Protein AF-A0A4Q6A635-F1 (afdb_monomer_lite)

Radius of gyration: 13.31 Å; chains: 1; bounding box: 27×18×40 Å

Foldseek 3Di:
DVVPPLDQKDKDADQPCQVVVVVVVWDDDPPDPPMTMDGNNCSVVVVPPDD

Secondary structure (DSSP, 8-state):
-GGGTT-SEEEEE-SSTHHHHHTTT-EEPTT-TTEEEEE-TTHHHHTT---

pLDDT: mean 89.64, std 11.34, range [56.88, 98.06]

Structure (mmCIF, N/CA/C/O backbone):
data_AF-A0A4Q6A635-F1
#
_entry.id   AF-A0A4Q6A635-F1
#
loop_
_atom_site.group_PDB
_atom_site.id
_atom_site.type_symbol
_atom_site.label_atom_id
_atom_site.label_alt_id
_atom_site.label_comp_id
_atom_site.label_asym_id
_atom_site.label_entity_id
_atom_site.label_seq_id
_atom_site.pdbx_PDB_ins_code
_atom_site.Cartn_x
_atom_site.Cartn_y
_atom_site.Cartn_z
_atom_site.occupancy
_atom_site.B_iso_or_equiv
_atom_site.auth_seq_id
_atom_site.auth_comp_id
_atom_site.auth_asym_id
_atom_site.auth_atom_id
_atom_site.pdbx_PDB_model_num
ATOM 1 N N . HIS A 1 1 ? 3.264 3.178 12.751 1.00 78.00 1 HIS A N 1
ATOM 2 C CA . HIS A 1 1 ? 2.835 4.564 13.027 1.00 78.00 1 HIS A CA 1
ATOM 3 C C . HIS A 1 1 ? 1.434 4.540 13.640 1.00 78.00 1 HIS A C 1
ATOM 5 O O . HIS A 1 1 ? 0.557 3.914 13.044 1.00 78.00 1 HIS A O 1
ATOM 11 N N . PRO A 1 2 ? 1.213 5.150 14.816 1.00 88.88 2 PRO A N 1
ATOM 12 C CA . PRO A 1 2 ? -0.069 5.081 15.528 1.00 88.88 2 PRO A CA 1
ATOM 13 C C . PRO A 1 2 ? -1.276 5.605 14.735 1.00 88.88 2 PRO A C 1
ATOM 15 O O . PRO A 1 2 ? -2.352 5.033 14.823 1.00 88.88 2 PRO A O 1
ATOM 18 N N . SER A 1 3 ? -1.108 6.626 13.888 1.00 88.44 3 SER A 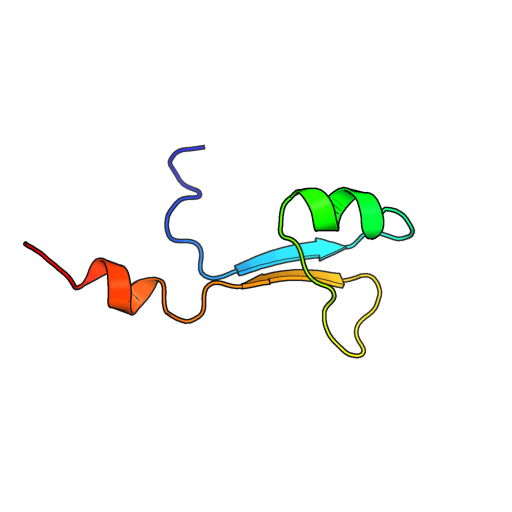N 1
ATOM 19 C CA . SER A 1 3 ? -2.234 7.163 13.099 1.00 88.44 3 SER A CA 1
ATOM 20 C C . SER A 1 3 ? -2.657 6.297 11.907 1.00 88.44 3 SER A C 1
ATOM 22 O O . SER A 1 3 ? -3.671 6.576 11.281 1.00 88.44 3 SER A O 1
ATOM 24 N N . LEU A 1 4 ? -1.882 5.266 11.559 1.00 88.19 4 LEU A N 1
ATOM 25 C CA . LEU A 1 4 ? -2.168 4.405 10.405 1.00 88.19 4 LEU A CA 1
ATOM 26 C C . LEU A 1 4 ? -2.990 3.162 10.782 1.00 88.19 4 LEU A C 1
ATOM 28 O O . LEU A 1 4 ? -3.142 2.245 9.973 1.00 88.19 4 LEU A O 1
ATOM 32 N N . GLN A 1 5 ? -3.508 3.116 12.010 1.00 89.44 5 GLN A N 1
ATOM 33 C CA . GLN A 1 5 ? -4.441 2.079 12.442 1.00 89.44 5 GLN A CA 1
ATOM 34 C C . GLN A 1 5 ? -5.845 2.367 11.891 1.00 89.44 5 GLN A C 1
ATOM 36 O O . GLN A 1 5 ? -6.207 3.514 11.650 1.00 89.44 5 GLN A O 1
ATOM 41 N N . GLY A 1 6 ? -6.638 1.320 11.649 1.00 88.50 6 GLY A N 1
ATOM 42 C CA . GLY A 1 6 ? -8.025 1.465 11.182 1.00 88.50 6 GLY A CA 1
ATOM 43 C C . GLY A 1 6 ? -8.201 1.899 9.718 1.00 88.50 6 GLY A C 1
ATOM 44 O O . GLY A 1 6 ? -9.329 2.096 9.269 1.00 88.50 6 GLY A O 1
ATOM 45 N N . LEU A 1 7 ? -7.120 2.021 8.938 1.00 93.19 7 LEU A N 1
ATOM 46 C CA . LEU A 1 7 ? -7.222 2.339 7.514 1.00 93.19 7 LEU A CA 1
ATOM 47 C C . LEU A 1 7 ? -7.922 1.213 6.741 1.00 93.19 7 LEU A C 1
ATOM 49 O O . LEU A 1 7 ? -7.514 0.049 6.783 1.00 93.19 7 LEU A O 1
ATOM 53 N N . ARG A 1 8 ? -8.954 1.582 5.975 1.00 95.00 8 ARG A N 1
ATOM 54 C CA . ARG A 1 8 ? -9.706 0.656 5.115 1.00 95.00 8 ARG A CA 1
ATOM 55 C C . ARG A 1 8 ? -8.887 0.155 3.928 1.00 95.00 8 ARG A C 1
ATOM 57 O O . ARG A 1 8 ? -9.104 -0.964 3.460 1.00 95.00 8 ARG A O 1
ATOM 64 N N . ARG A 1 9 ? -7.976 0.978 3.405 1.00 95.31 9 ARG A N 1
ATOM 65 C CA . ARG A 1 9 ? -7.160 0.632 2.241 1.00 95.31 9 ARG A CA 1
ATOM 66 C C . ARG A 1 9 ? -5.792 1.302 2.300 1.00 95.31 9 ARG A C 1
ATOM 68 O O . ARG A 1 9 ? -5.711 2.497 2.559 1.00 95.31 9 ARG A O 1
ATOM 75 N N . PHE A 1 10 ? -4.756 0.533 1.991 1.00 96.62 10 PHE A N 1
ATOM 76 C CA . PHE A 1 10 ? -3.462 1.048 1.544 1.00 96.62 10 PHE A CA 1
ATOM 77 C C . PHE A 1 10 ? -3.352 0.837 0.041 1.00 96.62 10 PHE A C 1
ATOM 79 O O . PHE A 1 10 ? -3.763 -0.216 -0.446 1.00 96.62 10 PHE A O 1
ATOM 86 N N . LEU A 1 11 ? -2.797 1.814 -0.672 1.00 96.69 11 LEU A N 1
ATOM 87 C CA . LEU A 1 11 ? -2.530 1.735 -2.104 1.00 96.69 11 LEU A CA 1
ATOM 88 C C . LEU A 1 11 ? -1.052 2.018 -2.354 1.00 96.69 11 LEU A C 1
ATOM 90 O O . LEU A 1 11 ? -0.485 2.919 -1.736 1.00 96.69 11 LEU A O 1
ATOM 94 N N . LEU A 1 12 ? -0.449 1.275 -3.272 1.00 97.12 12 LEU A N 1
ATOM 95 C CA . LEU A 1 12 ? 0.871 1.583 -3.808 1.00 97.12 12 LEU A CA 1
ATOM 96 C C . LEU A 1 12 ? 0.916 1.246 -5.294 1.00 97.12 12 LEU A C 1
ATOM 98 O O . LEU A 1 12 ? 0.141 0.413 -5.764 1.00 97.12 12 LEU A O 1
ATOM 102 N N . GLY A 1 13 ? 1.817 1.895 -6.022 1.00 97.38 13 GLY A N 1
ATOM 103 C CA . GLY A 1 13 ? 2.148 1.548 -7.399 1.00 97.38 13 GLY A CA 1
ATOM 104 C C . GLY A 1 13 ? 3.586 1.059 -7.462 1.00 97.38 13 GLY A C 1
ATOM 105 O O . GLY A 1 13 ? 4.477 1.717 -6.924 1.00 97.38 13 GLY A O 1
ATOM 106 N N . THR A 1 14 ? 3.825 -0.077 -8.112 1.00 96.38 14 THR A N 1
ATOM 107 C CA . THR A 1 14 ? 5.181 -0.594 -8.324 1.00 96.38 14 THR A CA 1
ATOM 108 C C . THR A 1 14 ? 5.361 -1.112 -9.743 1.00 96.38 14 THR A C 1
ATOM 110 O O . THR A 1 14 ? 4.522 -1.840 -10.255 1.00 96.38 14 THR A O 1
ATOM 113 N N . ARG A 1 15 ? 6.454 -0.737 -10.412 1.00 95.62 15 ARG A N 1
ATOM 114 C CA . ARG A 1 15 ? 6.679 -1.155 -11.802 1.00 95.62 15 ARG A CA 1
ATOM 115 C C . ARG A 1 15 ? 6.973 -2.656 -11.899 1.00 95.62 15 ARG A C 1
ATOM 117 O O . ARG A 1 15 ? 6.403 -3.329 -12.748 1.00 95.62 15 ARG A O 1
ATOM 124 N N . ASP A 1 16 ? 7.835 -3.166 -11.025 1.00 94.94 16 ASP A N 1
ATOM 125 C CA . ASP A 1 16 ? 8.406 -4.517 -11.090 1.00 94.94 16 ASP A CA 1
ATOM 126 C C . ASP A 1 16 ? 8.515 -5.215 -9.721 1.00 94.94 16 ASP A C 1
ATOM 128 O O . ASP A 1 16 ? 8.625 -6.438 -9.667 1.00 94.94 16 ASP A O 1
ATOM 132 N N . ALA A 1 17 ? 8.374 -4.500 -8.602 1.00 97.19 17 ALA A N 1
ATOM 133 C CA . ALA A 1 17 ? 8.520 -5.070 -7.260 1.00 97.19 17 ALA A CA 1
ATOM 134 C C . ALA A 1 17 ? 7.231 -5.719 -6.709 1.00 97.19 17 ALA A C 1
ATOM 136 O O . ALA A 1 17 ? 7.042 -5.801 -5.495 1.00 97.19 17 ALA A O 1
ATOM 137 N N . HIS A 1 18 ? 6.331 -6.205 -7.570 1.00 96.44 18 HIS A N 1
ATOM 138 C CA . HIS A 1 18 ? 5.063 -6.816 -7.145 1.00 96.44 18 HIS A CA 1
ATOM 139 C C . HIS A 1 18 ? 5.287 -7.995 -6.184 1.00 96.44 18 HIS A C 1
ATOM 141 O O . HIS A 1 18 ? 4.668 -8.055 -5.123 1.00 96.44 18 HIS A O 1
ATOM 147 N N . GLY A 1 19 ? 6.230 -8.884 -6.517 1.00 96.25 19 GLY A N 1
ATOM 148 C CA . GLY A 1 19 ? 6.587 -10.034 -5.680 1.00 96.25 19 GLY A CA 1
ATOM 149 C C . GLY A 1 19 ? 7.178 -9.651 -4.320 1.00 96.25 19 GLY A C 1
ATOM 150 O O . GLY A 1 19 ? 6.978 -10.367 -3.343 1.00 96.25 19 GLY A O 1
ATOM 151 N N . LEU A 1 20 ? 7.854 -8.500 -4.222 1.00 98.06 20 LEU A N 1
ATOM 152 C CA . LEU A 1 20 ? 8.329 -7.968 -2.943 1.00 98.06 20 LEU A CA 1
ATOM 153 C C . LEU A 1 20 ? 7.142 -7.540 -2.074 1.00 98.06 20 LEU A C 1
ATOM 155 O O . LEU A 1 20 ? 7.035 -7.953 -0.924 1.00 98.06 20 LEU A O 1
ATOM 159 N N . TYR A 1 21 ? 6.218 -6.749 -2.623 1.00 97.69 21 TYR A N 1
ATOM 160 C CA . TYR A 1 21 ? 5.090 -6.220 -1.850 1.00 97.69 21 TYR A CA 1
ATOM 161 C C . TYR A 1 21 ? 4.042 -7.279 -1.485 1.00 97.69 21 TYR A C 1
ATOM 163 O O . TYR A 1 21 ? 3.391 -7.150 -0.445 1.00 97.69 21 TYR A O 1
ATOM 171 N N . GLN A 1 22 ? 3.928 -8.359 -2.264 1.00 97.31 22 GLN A N 1
ATOM 172 C CA . GLN A 1 22 ? 3.113 -9.525 -1.900 1.00 97.31 22 GLN A CA 1
ATOM 173 C C . GLN A 1 22 ? 3.516 -10.127 -0.546 1.00 97.31 22 GLN A C 1
ATOM 175 O O . GLN A 1 22 ? 2.640 -10.524 0.223 1.00 97.31 22 GLN A O 1
ATOM 180 N N . GLN A 1 23 ? 4.809 -10.115 -0.202 1.00 98.06 23 GLN A N 1
ATOM 181 C CA . GLN A 1 23 ? 5.310 -10.620 1.087 1.00 98.06 23 GLN A CA 1
ATOM 182 C C . GLN A 1 23 ? 4.786 -9.809 2.283 1.00 98.06 23 GLN A C 1
ATOM 184 O O . GLN A 1 23 ? 4.709 -10.321 3.396 1.00 98.06 23 GLN A O 1
ATOM 189 N N . PHE A 1 24 ? 4.367 -8.562 2.050 1.00 97.00 24 PHE A N 1
ATOM 190 C CA . PHE A 1 24 ? 3.802 -7.665 3.062 1.00 97.00 24 PHE A CA 1
ATOM 191 C C . PHE A 1 24 ? 2.266 -7.609 3.020 1.00 97.00 24 PHE A C 1
ATOM 193 O O . PHE A 1 24 ? 1.655 -6.718 3.610 1.00 97.00 24 PHE A O 1
ATOM 200 N N . GLY A 1 25 ? 1.625 -8.547 2.315 1.00 96.44 25 GLY A N 1
ATOM 201 C CA . GLY A 1 25 ? 0.168 -8.671 2.252 1.00 96.44 25 GLY A CA 1
ATOM 202 C C . GLY A 1 25 ? -0.513 -7.788 1.206 1.00 96.44 25 GLY A C 1
ATOM 203 O O . GLY A 1 25 ? -1.744 -7.782 1.137 1.00 96.44 25 GLY A O 1
ATOM 204 N N . PHE A 1 26 ? 0.244 -7.065 0.373 1.00 97.44 26 PHE A N 1
ATOM 205 C CA . PHE A 1 26 ? -0.336 -6.364 -0.769 1.00 97.44 26 PHE A CA 1
ATOM 206 C C . PHE A 1 26 ? -0.783 -7.352 -1.846 1.00 97.44 26 PHE A C 1
ATOM 208 O O . PHE A 1 26 ? -0.111 -8.336 -2.138 1.00 97.44 26 PHE A O 1
ATOM 215 N N . GLN A 1 27 ? -1.906 -7.046 -2.482 1.00 97.00 27 GLN A N 1
ATOM 216 C CA . GLN A 1 27 ? -2.470 -7.815 -3.583 1.00 97.00 27 GLN A CA 1
ATOM 217 C C . GLN A 1 27 ? -2.637 -6.919 -4.816 1.00 97.00 27 GLN A C 1
ATOM 219 O O . GLN A 1 27 ? -2.987 -5.746 -4.650 1.00 97.00 27 GLN A O 1
ATOM 224 N N . PRO A 1 28 ? -2.411 -7.427 -6.042 1.00 95.56 28 PRO A N 1
ATOM 225 C CA . PRO A 1 28 ? -2.658 -6.666 -7.264 1.00 95.56 28 PRO A CA 1
ATOM 226 C C . PRO A 1 28 ? -4.100 -6.152 -7.347 1.00 95.56 28 PRO A 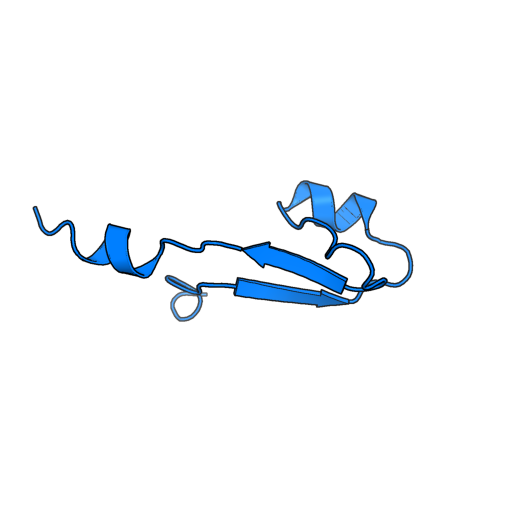C 1
ATOM 228 O O . PRO A 1 28 ? -5.040 -6.835 -6.928 1.00 95.56 28 PRO A O 1
ATOM 231 N N . LEU A 1 29 ? -4.293 -4.961 -7.917 1.00 94.31 29 LEU A N 1
ATOM 232 C CA . LEU A 1 29 ? -5.623 -4.531 -8.346 1.00 94.31 29 LEU A CA 1
ATOM 233 C C . LEU A 1 29 ? -5.938 -5.166 -9.709 1.00 94.31 29 LEU A C 1
ATOM 235 O O . LEU A 1 29 ? -5.165 -4.977 -10.652 1.00 94.31 29 LEU A O 1
ATOM 239 N N . PRO A 1 30 ? -7.070 -5.882 -9.853 1.00 88.00 30 PRO A N 1
ATOM 240 C CA . PRO A 1 30 ? -7.471 -6.442 -11.139 1.00 88.00 30 PRO A CA 1
ATOM 241 C C . PRO A 1 30 ? -7.554 -5.362 -12.222 1.00 88.00 30 PRO A C 1
ATOM 243 O O . PRO A 1 30 ? -8.144 -4.305 -12.000 1.00 88.00 30 PRO A O 1
ATOM 246 N N . ASN A 1 31 ? -6.982 -5.648 -13.395 1.00 82.62 31 ASN A N 1
ATOM 247 C CA . ASN A 1 31 ? -7.015 -4.796 -14.592 1.00 82.62 31 ASN A CA 1
ATOM 248 C C . ASN A 1 31 ? -6.409 -3.388 -14.420 1.00 82.62 31 ASN A C 1
ATOM 250 O O . ASN A 1 31 ? -6.686 -2.501 -15.224 1.00 82.62 31 ASN A O 1
ATOM 254 N N . LEU A 1 32 ? -5.588 -3.171 -13.387 1.00 85.88 32 LEU A N 1
ATOM 255 C CA . LEU A 1 32 ? -5.009 -1.867 -13.056 1.00 85.88 32 LEU A CA 1
ATOM 256 C C . LEU A 1 32 ? -3.535 -1.996 -12.645 1.00 85.88 32 LEU A C 1
ATOM 258 O O . LEU A 1 32 ? -3.143 -1.560 -11.565 1.00 85.88 32 LEU A O 1
ATOM 262 N N . ALA A 1 33 ? -2.687 -2.572 -13.500 1.00 86.81 33 ALA A N 1
ATOM 263 C CA . ALA A 1 33 ? -1.238 -2.441 -13.317 1.00 86.81 33 ALA A CA 1
ATOM 264 C C . ALA A 1 33 ? -0.849 -0.946 -13.378 1.00 86.81 33 ALA A C 1
ATOM 266 O O . ALA A 1 33 ? -1.400 -0.225 -14.214 1.00 86.81 33 ALA A O 1
ATOM 267 N N . PRO A 1 34 ? 0.063 -0.438 -12.523 1.00 93.56 34 PRO A N 1
ATOM 268 C CA . PRO A 1 34 ? 0.953 -1.139 -11.583 1.00 93.56 34 PRO A CA 1
ATOM 269 C C . PRO A 1 34 ? 0.446 -1.209 -10.124 1.00 93.56 34 PRO A C 1
ATOM 271 O O . PRO A 1 34 ? 1.237 -1.280 -9.179 1.00 93.56 34 PRO A O 1
ATOM 274 N N . TRP A 1 35 ? -0.860 -1.071 -9.901 1.00 97.88 35 TRP A N 1
ATOM 275 C CA . TRP A 1 35 ? -1.399 -0.831 -8.567 1.00 97.88 35 TRP A CA 1
ATOM 276 C C . TRP A 1 35 ? -1.550 -2.106 -7.738 1.00 97.88 35 TRP A C 1
ATOM 278 O O . TRP A 1 35 ? -2.005 -3.150 -8.210 1.00 97.88 35 TRP A O 1
ATOM 288 N N . MET A 1 36 ? -1.252 -1.977 -6.447 1.00 97.88 36 MET A N 1
ATOM 289 C CA . MET A 1 36 ? -1.490 -2.992 -5.427 1.00 97.88 36 MET A CA 1
ATOM 290 C C . MET A 1 36 ? -2.188 -2.383 -4.208 1.00 97.88 36 MET A C 1
ATOM 292 O O . MET A 1 36 ? -2.093 -1.179 -3.952 1.00 97.88 36 MET A O 1
ATOM 296 N N . GLN A 1 37 ? -2.874 -3.219 -3.430 1.00 97.69 37 GLN A N 1
ATOM 297 C CA . GLN A 1 37 ? -3.568 -2.803 -2.215 1.00 97.69 37 GLN A CA 1
ATOM 298 C C . GLN A 1 37 ? -3.451 -3.792 -1.066 1.00 97.69 37 GLN A C 1
ATOM 300 O O . GLN A 1 37 ? -3.408 -5.001 -1.267 1.00 97.69 37 GLN A O 1
ATOM 305 N N . ILE A 1 38 ? -3.566 -3.257 0.145 1.00 96.81 38 ILE A N 1
ATOM 306 C CA . ILE A 1 38 ? -4.133 -3.978 1.287 1.00 96.81 38 ILE A CA 1
ATOM 307 C C . ILE A 1 38 ? -5.548 -3.433 1.463 1.00 96.81 38 ILE A C 1
ATOM 309 O O . ILE A 1 38 ? -5.715 -2.224 1.617 1.00 96.81 38 ILE A O 1
ATOM 313 N N . HIS A 1 39 ? -6.568 -4.291 1.431 1.00 95.62 39 HIS A N 1
ATOM 314 C CA . HIS A 1 39 ? -7.972 -3.879 1.518 1.00 95.62 39 HIS A CA 1
ATOM 315 C C . HIS A 1 39 ? -8.675 -4.574 2.686 1.00 95.62 39 HIS A C 1
ATOM 317 O O . HIS A 1 39 ? -8.820 -5.792 2.695 1.00 95.62 39 HIS A O 1
ATOM 323 N N . LYS A 1 40 ? -9.138 -3.782 3.657 1.00 94.31 40 LYS A N 1
ATOM 324 C CA . LYS A 1 40 ? -9.865 -4.225 4.855 1.00 94.31 40 LYS A CA 1
ATOM 325 C C . LYS A 1 40 ? -11.312 -3.712 4.798 1.00 94.31 40 LYS A C 1
ATOM 327 O O . LYS A 1 40 ? -11.630 -2.710 5.438 1.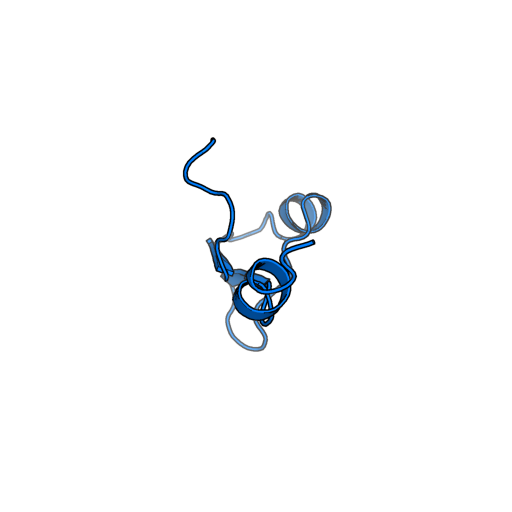00 94.31 40 LYS A O 1
ATOM 332 N N . PRO A 1 41 ? -12.212 -4.339 4.015 1.00 93.00 41 PRO A N 1
ATOM 333 C CA . PRO A 1 41 ? -13.538 -3.782 3.728 1.00 93.00 41 PRO A CA 1
ATOM 334 C C . PRO A 1 41 ? -14.429 -3.610 4.967 1.00 93.00 41 PRO A C 1
ATOM 336 O O . PRO A 1 41 ? -15.298 -2.740 4.948 1.00 93.00 41 PRO A O 1
ATOM 339 N N . ASN A 1 42 ? -14.196 -4.396 6.024 1.00 92.69 42 ASN A N 1
ATOM 340 C CA . ASN A 1 42 ? -15.024 -4.456 7.231 1.00 92.69 42 ASN A CA 1
ATOM 341 C C . ASN A 1 42 ? -14.412 -3.748 8.451 1.00 92.69 42 ASN A C 1
ATOM 343 O O . ASN A 1 42 ? -14.949 -3.883 9.547 1.00 92.69 42 ASN A O 1
ATOM 347 N N . VAL A 1 43 ? -13.341 -2.965 8.276 1.00 90.00 43 VAL A N 1
ATOM 348 C CA . VAL A 1 43 ? -12.590 -2.369 9.400 1.00 90.00 43 VAL A CA 1
ATOM 349 C C . VAL A 1 43 ? -13.460 -1.539 10.361 1.00 90.00 43 VAL A C 1
ATOM 351 O O . VAL A 1 43 ? -13.195 -1.507 11.557 1.00 90.00 43 VAL A O 1
ATOM 354 N N . TYR A 1 44 ? -14.542 -0.927 9.865 1.00 85.31 44 TYR A N 1
ATOM 355 C CA . TYR A 1 44 ? -15.484 -0.136 10.671 1.00 85.31 44 TYR A CA 1
ATOM 356 C C . TYR A 1 44 ? -16.533 -0.971 11.416 1.00 85.31 44 TYR A C 1
ATOM 358 O O . TYR A 1 44 ? -17.136 -0.491 12.366 1.00 85.31 44 TYR A O 1
ATOM 366 N N . LYS A 1 45 ? -16.778 -2.214 10.985 1.00 86.12 45 LYS A N 1
ATOM 367 C CA . LYS A 1 45 ? -17.693 -3.138 11.675 1.00 86.12 45 LYS A CA 1
ATOM 368 C C . LYS A 1 45 ? -17.001 -3.822 12.851 1.00 86.12 45 LYS A C 1
ATOM 370 O O . LYS A 1 45 ? -17.633 -4.117 13.855 1.00 86.12 45 LYS A O 1
ATOM 375 N N . GLU A 1 46 ? -15.701 -4.064 12.721 1.00 70.44 46 GLU A N 1
ATOM 376 C CA . GLU A 1 46 ? -14.870 -4.664 13.769 1.00 70.44 46 GLU A CA 1
ATOM 377 C C . GLU A 1 46 ? -14.633 -3.695 14.932 1.00 70.44 46 GLU A C 1
ATOM 379 O O . GLU A 1 46 ? -14.618 -4.121 16.079 1.00 70.44 46 GLU A O 1
ATOM 384 N N . THR A 1 47 ? -14.552 -2.388 14.660 1.00 64.12 47 THR A N 1
ATOM 385 C CA . THR A 1 47 ? -14.409 -1.343 15.693 1.00 64.12 47 THR A CA 1
ATOM 386 C C . THR A 1 47 ? -15.674 -1.115 16.525 1.00 64.12 47 THR A C 1
ATOM 388 O O . THR A 1 47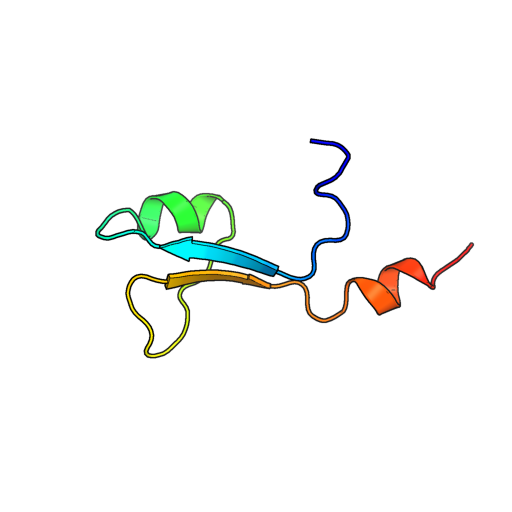 ? -15.599 -0.481 17.570 1.00 64.12 47 THR A O 1
ATOM 391 N N . MET A 1 48 ? -16.831 -1.620 16.081 1.00 62.09 48 MET A N 1
ATOM 392 C CA . MET A 1 48 ? -18.108 -1.515 16.802 1.00 62.09 48 MET A CA 1
ATOM 393 C C . MET A 1 48 ? -18.371 -2.697 17.744 1.00 62.09 48 MET A C 1
ATOM 395 O O . MET A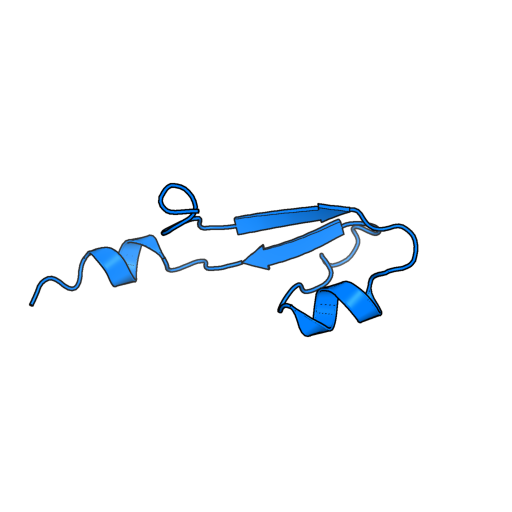 1 48 ? -19.378 -2.693 18.448 1.00 62.09 48 MET A O 1
ATOM 399 N N . LYS A 1 49 ? -17.491 -3.707 17.776 1.00 57.97 49 LYS A N 1
ATOM 400 C C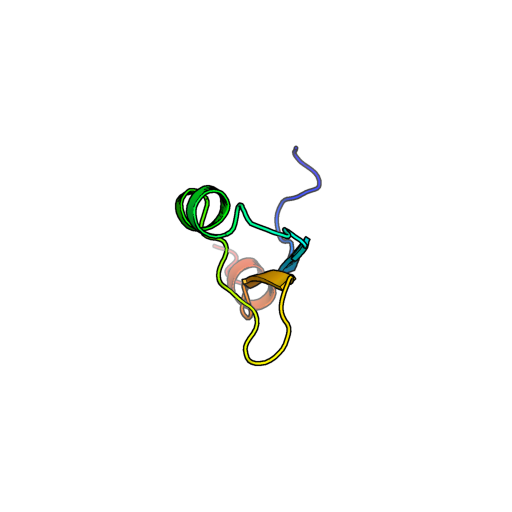A . LYS A 1 49 ? -17.499 -4.708 18.847 1.00 57.97 49 LYS A CA 1
ATOM 401 C C . LYS A 1 49 ? -16.823 -4.080 20.064 1.00 57.97 49 LYS A C 1
ATOM 403 O O . LYS A 1 49 ? -15.606 -4.134 20.194 1.00 57.97 49 LYS A O 1
ATOM 408 N N . ILE A 1 50 ? -17.621 -3.378 20.861 1.00 56.88 50 ILE A N 1
ATOM 409 C CA . ILE A 1 50 ? -17.238 -2.931 22.197 1.00 56.88 50 ILE A CA 1
ATOM 410 C C . ILE A 1 50 ? -17.609 -4.076 23.138 1.00 56.88 50 ILE A C 1
ATOM 412 O O . ILE A 1 50 ? -18.785 -4.435 23.215 1.00 56.88 50 ILE A O 1
ATOM 416 N N . ASP A 1 51 ? -16.592 -4.666 23.759 1.00 57.50 51 ASP A N 1
ATOM 417 C CA . ASP A 1 51 ? -16.739 -5.525 24.935 1.00 57.50 51 ASP A CA 1
ATOM 418 C C . ASP A 1 51 ? -17.143 -4.681 26.156 1.00 57.50 51 ASP A C 1
ATOM 420 O O . ASP A 1 51 ? -16.640 -3.534 26.271 1.00 57.50 51 ASP A O 1
#

Sequence (51 aa):
HPSLQGLRRFLLGTRDAHGLYQQFGFQPLPNLAPWMQIHKPNVYKETMKID